Protein AF-K2DCS6-F1 (afdb_monomer_lite)

pLDDT: mean 72.67, std 11.09, range [48.62, 85.44]

Sequence (97 aa):
SLYQIWVTRYDKDAKNTGILEKIFLSFIVFFLVFSGVIGVSFIPSEPFLKALFTSSVAMFGLSYVGAYLKNEINKKFIFQYAFITVVFLILMVVFRP

Radius of gyration: 15.47 Å; chains: 1; bounding box: 38×24×40 Å

Secondary structure (DSSP, 8-state):
-HHHHHHTTT-TTS----HHHHHHHHHHHHHHHHHHHHHHHTS---HHHHHHHHHHHHHHHHHHHHHHHTT---HHHHHHHHHHHHHHHHHHHH---

Foldseek 3Di:
DVVLVVVLVPDPQFDPADPVNVVVLVVVLVVQLVVLLVVCVPQQADPVLSVVSSVLSSVLSVVCVNCVRNVNPDVVSVVVSVVVNVVSVVVSVVGHD

Structure (mmCIF, N/CA/C/O backbone):
data_AF-K2DCS6-F1
#
_entry.id   AF-K2DCS6-F1
#
loop_
_atom_site.group_PDB
_atom_site.id
_atom_site.type_symbol
_atom_site.label_atom_id
_atom_site.label_alt_id
_atom_site.label_comp_id
_atom_site.label_asym_id
_atom_site.label_entity_id
_atom_site.label_seq_id
_atom_site.pdbx_PDB_ins_code
_atom_site.Cartn_x
_atom_site.Cartn_y
_atom_site.Cartn_z
_atom_site.occupancy
_atom_site.B_iso_or_equiv
_atom_site.auth_seq_id
_atom_site.auth_comp_id
_atom_site.auth_asym_id
_atom_site.auth_atom_id
_atom_site.pdbx_PDB_model_num
ATOM 1 N N . SER A 1 1 ? -5.609 11.593 5.698 1.00 52.97 1 SER A N 1
ATOM 2 C CA . SER A 1 1 ? -6.012 10.810 6.887 1.00 52.97 1 SER A CA 1
ATOM 3 C C . SER A 1 1 ? -6.894 11.611 7.848 1.00 52.97 1 SER A C 1
ATOM 5 O O . SER A 1 1 ? -7.929 11.097 8.247 1.00 52.97 1 SER A O 1
ATOM 7 N N . LEU A 1 2 ?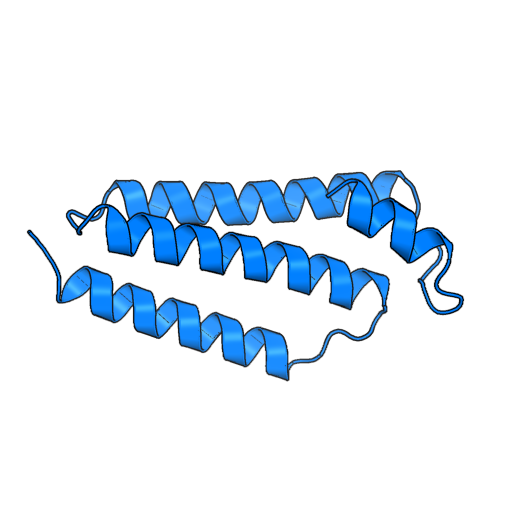 -6.567 12.872 8.176 1.00 48.62 2 LEU A N 1
ATOM 8 C CA . LEU A 1 2 ? -7.364 13.721 9.085 1.00 48.62 2 LEU A CA 1
ATOM 9 C C . LEU A 1 2 ? -8.843 13.879 8.679 1.00 48.62 2 LEU A C 1
ATOM 11 O O . LEU A 1 2 ? -9.718 13.836 9.537 1.00 48.62 2 LEU A O 1
ATOM 15 N N . TYR A 1 3 ? -9.128 13.984 7.378 1.00 53.00 3 TYR A N 1
ATOM 16 C CA . TYR A 1 3 ? -10.495 14.155 6.873 1.00 53.00 3 TYR A CA 1
ATOM 17 C C . TYR A 1 3 ? -11.387 12.922 7.104 1.00 53.00 3 TYR A C 1
ATOM 19 O O . TYR A 1 3 ? -12.529 13.055 7.533 1.00 53.00 3 TYR A O 1
ATOM 27 N N . GLN A 1 4 ? -10.849 11.711 6.914 1.00 53.12 4 GLN A N 1
ATOM 28 C CA . GLN A 1 4 ? -11.582 10.473 7.206 1.00 53.12 4 GLN A CA 1
ATOM 29 C C . GLN A 1 4 ? -11.874 10.344 8.704 1.00 53.12 4 GLN A C 1
ATOM 31 O O . GLN A 1 4 ? -12.988 10.008 9.075 1.00 53.12 4 GLN A O 1
ATOM 36 N N . ILE A 1 5 ? -10.923 10.705 9.571 1.00 57.38 5 ILE A N 1
ATOM 37 C CA . ILE A 1 5 ? -11.114 10.678 11.031 1.00 57.38 5 ILE A CA 1
ATOM 38 C C . ILE A 1 5 ? -12.222 11.649 11.478 1.00 57.38 5 ILE A C 1
ATOM 40 O O . ILE A 1 5 ? -12.930 11.360 12.445 1.00 57.38 5 ILE A O 1
ATOM 44 N N . TRP A 1 6 ? -12.369 12.786 10.790 1.00 53.81 6 TRP A N 1
ATOM 45 C CA . TRP A 1 6 ? -13.397 13.788 11.074 1.00 53.81 6 TRP A CA 1
ATOM 46 C C . TRP A 1 6 ? -14.789 13.332 10.615 1.00 53.81 6 TRP A C 1
ATOM 48 O O . TRP A 1 6 ? -15.737 13.400 11.392 1.00 53.81 6 TRP A O 1
ATOM 58 N N . VAL A 1 7 ? -14.895 12.774 9.405 1.00 58.25 7 VAL A N 1
ATOM 59 C CA . VAL A 1 7 ? -16.154 12.229 8.863 1.00 58.25 7 VAL A CA 1
ATOM 60 C C . VAL A 1 7 ? -16.642 11.020 9.670 1.00 58.25 7 VAL A C 1
ATOM 62 O O . VAL A 1 7 ? -17.824 10.931 9.986 1.00 58.25 7 VAL A O 1
ATOM 65 N N . THR A 1 8 ? -15.743 10.135 10.113 1.00 52.94 8 THR A N 1
ATOM 66 C CA . THR A 1 8 ? -16.109 8.957 10.922 1.00 52.94 8 THR A CA 1
ATOM 67 C C . THR A 1 8 ? -16.639 9.312 12.322 1.00 52.94 8 THR A C 1
ATOM 69 O O . THR A 1 8 ? -17.264 8.470 12.951 1.00 52.94 8 THR A O 1
ATOM 72 N N . ARG A 1 9 ? -16.449 10.542 12.835 1.00 52.28 9 ARG A N 1
ATOM 73 C CA . ARG A 1 9 ? -17.096 10.974 14.096 1.00 52.28 9 ARG A CA 1
ATOM 74 C C . ARG A 1 9 ? -18.603 11.221 13.961 1.00 52.28 9 ARG A C 1
ATOM 76 O O . ARG A 1 9 ? -19.278 11.244 14.984 1.00 52.28 9 ARG A O 1
ATOM 83 N N . TYR A 1 10 ? -19.105 11.444 12.746 1.00 51.78 10 TYR A N 1
ATOM 84 C CA . TYR A 1 10 ? -20.521 11.721 12.483 1.00 51.78 10 TYR A CA 1
ATOM 85 C C . TYR A 1 10 ? -21.311 10.486 12.019 1.00 51.78 10 TYR A C 1
ATOM 87 O O . TYR A 1 10 ? -22.540 10.520 12.034 1.00 51.78 10 TYR A O 1
ATOM 95 N N . ASP A 1 11 ? -20.629 9.397 11.650 1.00 49.53 11 ASP A N 1
ATOM 96 C CA . ASP A 1 11 ? -21.258 8.122 11.290 1.00 49.53 11 ASP A CA 1
ATOM 97 C C . ASP A 1 11 ? -21.652 7.360 12.571 1.00 49.53 11 ASP A C 1
ATOM 99 O O . ASP A 1 11 ? -20.794 6.943 13.352 1.00 49.53 11 ASP A O 1
ATOM 103 N N . LYS A 1 12 ? -22.962 7.180 12.792 1.00 49.00 12 LYS A N 1
ATOM 104 C CA . LYS A 1 12 ? -23.548 6.489 13.963 1.00 49.00 12 LYS A CA 1
ATOM 105 C C . LYS A 1 12 ? -23.160 5.004 14.073 1.00 49.00 12 LYS A C 1
ATOM 107 O O . LYS A 1 12 ? -23.300 4.439 15.153 1.00 49.00 12 LYS A O 1
ATOM 112 N N . ASP A 1 13 ? -22.639 4.414 12.997 1.00 51.78 13 ASP A N 1
ATOM 113 C CA . ASP A 1 13 ? -22.206 3.011 12.909 1.00 51.78 13 ASP A CA 1
ATOM 114 C C . ASP A 1 13 ? -20.693 2.812 13.121 1.00 51.78 13 ASP A C 1
ATOM 116 O O . ASP A 1 13 ? -20.181 1.692 13.058 1.00 51.78 13 ASP A O 1
ATOM 120 N N . ALA A 1 14 ? -19.939 3.886 13.376 1.00 51.12 14 ALA A N 1
ATOM 121 C CA . ALA A 1 14 ? -18.507 3.783 13.608 1.00 51.12 14 ALA A CA 1
ATOM 122 C C . ALA A 1 14 ? -18.228 3.165 14.985 1.00 51.12 14 ALA A C 1
ATOM 124 O O . ALA A 1 14 ? -18.526 3.752 16.028 1.00 51.12 14 ALA A O 1
ATOM 125 N N . LYS A 1 15 ? -17.595 1.987 14.989 1.00 50.91 15 LYS A N 1
ATOM 126 C CA . LYS A 1 15 ? -17.060 1.336 16.192 1.00 50.91 15 LYS A CA 1
ATOM 127 C C . LYS A 1 15 ? -16.323 2.386 17.029 1.00 50.91 15 LYS A C 1
ATOM 129 O O . LYS A 1 15 ? -15.448 3.069 16.492 1.00 50.91 15 LYS A O 1
ATOM 134 N N . ASN A 1 16 ? -16.673 2.527 18.313 1.00 54.19 16 ASN A N 1
ATOM 135 C CA . ASN A 1 16 ? -16.075 3.509 19.226 1.00 54.19 16 ASN A CA 1
ATOM 136 C C . ASN A 1 16 ? -14.587 3.172 19.445 1.00 54.19 16 ASN A C 1
ATOM 138 O O . ASN A 1 16 ? -14.21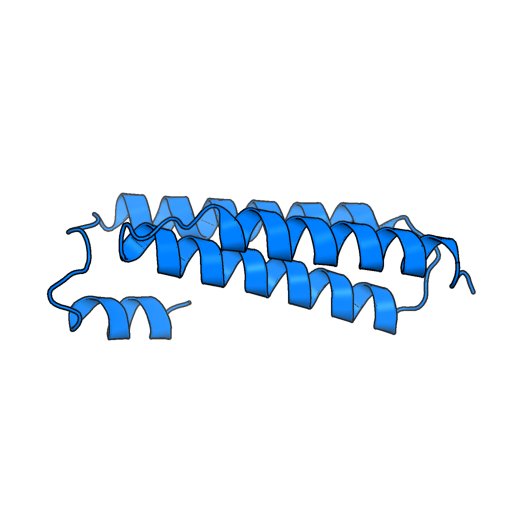0 2.480 20.385 1.00 54.19 16 ASN A O 1
ATOM 142 N N . THR A 1 17 ? -13.758 3.570 18.485 1.00 55.78 17 THR A N 1
ATOM 143 C CA . THR A 1 17 ? -12.349 3.199 18.355 1.00 55.78 17 THR A CA 1
ATOM 144 C C . THR A 1 17 ? -11.530 4.228 19.112 1.00 55.78 17 THR A C 1
ATOM 146 O O . THR A 1 17 ? -11.598 5.432 18.828 1.00 55.78 17 THR A O 1
ATOM 149 N N . GLY A 1 18 ? -10.753 3.756 20.085 1.00 62.22 18 GLY A N 1
ATOM 150 C CA . GLY A 1 18 ? -9.895 4.611 20.898 1.00 62.22 18 GLY A CA 1
ATOM 151 C C . GLY A 1 18 ? -8.866 5.363 20.047 1.00 62.22 18 GLY A C 1
ATOM 152 O O . GLY A 1 18 ? -8.490 4.934 18.954 1.00 62.22 18 GLY A O 1
ATOM 153 N N . ILE A 1 19 ? -8.364 6.491 20.559 1.00 64.56 19 ILE A N 1
ATOM 154 C CA . ILE A 1 19 ? -7.311 7.290 19.899 1.00 64.56 19 ILE A CA 1
ATOM 155 C C . ILE A 1 19 ? -6.078 6.419 19.583 1.00 64.56 19 ILE A C 1
ATOM 157 O O . ILE A 1 19 ? -5.474 6.561 18.521 1.00 64.56 19 ILE A O 1
ATOM 161 N N . LEU A 1 20 ? -5.770 5.460 20.462 1.00 68.81 20 LEU A N 1
ATOM 162 C CA . LEU A 1 20 ? -4.700 4.474 20.301 1.00 68.81 20 LEU A CA 1
ATOM 163 C C . LEU A 1 20 ? -4.902 3.539 19.098 1.00 68.81 20 LEU A C 1
ATOM 165 O O . LEU A 1 20 ? -3.967 3.353 18.323 1.00 68.81 20 LEU A O 1
ATOM 169 N N . GLU A 1 21 ? -6.110 3.007 18.882 1.00 67.50 21 GLU A N 1
ATOM 170 C CA . GLU A 1 21 ? -6.400 2.169 17.707 1.00 67.50 21 GLU A CA 1
ATOM 171 C C . GLU A 1 21 ? -6.242 2.958 16.405 1.00 67.50 21 GLU A C 1
ATOM 173 O O . GLU A 1 21 ? -5.717 2.433 15.427 1.00 67.50 21 GLU A O 1
ATOM 178 N N . LYS A 1 22 ? -6.633 4.239 16.387 1.00 68.31 22 LYS A N 1
ATOM 179 C CA . LYS A 1 22 ? -6.479 5.096 15.199 1.00 68.31 22 LYS A CA 1
ATOM 180 C C . LYS A 1 22 ? -5.012 5.338 14.854 1.00 68.31 22 LYS A C 1
ATOM 182 O O . LYS A 1 22 ? -4.647 5.275 13.682 1.00 68.31 22 LYS A O 1
ATOM 187 N N . ILE A 1 23 ? -4.173 5.583 15.863 1.00 75.06 23 ILE A N 1
ATOM 188 C CA . ILE A 1 23 ? -2.723 5.732 15.682 1.00 75.06 23 ILE A CA 1
ATOM 189 C C . ILE A 1 23 ? -2.120 4.416 15.181 1.00 75.06 23 ILE A C 1
ATOM 191 O O . ILE A 1 23 ? -1.357 4.425 14.217 1.00 75.06 23 ILE A O 1
ATOM 195 N N . PHE A 1 24 ? -2.516 3.285 15.769 1.00 76.75 24 PHE A N 1
ATOM 196 C CA . PHE A 1 24 ? -2.021 1.967 15.380 1.00 76.75 24 PHE A CA 1
ATOM 197 C C . PHE A 1 24 ? -2.413 1.593 13.943 1.00 76.75 24 PHE A C 1
ATOM 199 O O . PHE A 1 24 ? -1.558 1.181 13.161 1.00 76.75 24 PHE A O 1
ATOM 206 N N . LEU A 1 25 ? -3.669 1.819 13.540 1.00 75.62 25 LEU A N 1
ATOM 207 C CA . LEU A 1 25 ? -4.100 1.605 12.154 1.00 75.62 25 LEU A CA 1
ATOM 208 C C . LEU A 1 25 ? -3.362 2.514 11.171 1.00 75.62 25 LEU A C 1
ATOM 210 O O . LEU A 1 25 ? -2.960 2.064 10.099 1.00 75.62 25 LEU A O 1
ATOM 214 N N . SER A 1 26 ? -3.163 3.783 11.528 1.00 77.06 26 SER A N 1
ATOM 215 C CA . SER A 1 26 ? -2.427 4.711 10.671 1.00 77.06 26 SER A CA 1
ATOM 216 C C . SER A 1 26 ? -0.961 4.293 10.521 1.00 77.06 26 SER A C 1
ATOM 218 O O . SER A 1 26 ? -0.400 4.432 9.435 1.00 77.06 26 SER A O 1
ATOM 220 N N . PHE A 1 27 ? -0.358 3.737 11.576 1.00 81.69 27 PHE A N 1
ATOM 221 C CA . PHE A 1 27 ? 0.992 3.181 11.540 1.00 81.69 27 PHE A CA 1
ATOM 222 C C . PHE A 1 27 ? 1.075 1.926 10.661 1.00 81.69 27 PHE A C 1
ATOM 224 O O . PHE A 1 27 ? 1.992 1.813 9.853 1.00 81.69 27 PHE A O 1
ATOM 231 N N . ILE A 1 28 ? 0.090 1.024 10.741 1.00 81.56 28 ILE A N 1
ATOM 232 C CA . ILE A 1 28 ? 0.012 -0.161 9.869 1.00 81.56 28 ILE A CA 1
ATOM 233 C C . ILE A 1 28 ? -0.078 0.244 8.398 1.00 81.56 28 ILE A C 1
ATOM 235 O O . ILE A 1 28 ? 0.652 -0.296 7.570 1.00 81.56 28 ILE A O 1
ATOM 239 N N . VAL A 1 29 ? -0.946 1.202 8.057 1.00 80.62 29 VAL A N 1
ATOM 240 C CA . VAL A 1 29 ? -1.057 1.682 6.671 1.00 80.62 29 VAL A CA 1
ATOM 241 C C . VAL A 1 29 ? 0.244 2.311 6.204 1.00 80.62 29 VAL A C 1
ATOM 243 O O . VAL A 1 29 ? 0.690 2.025 5.096 1.00 80.62 29 VAL A O 1
ATOM 246 N N . PHE A 1 30 ? 0.874 3.129 7.048 1.00 81.50 30 PHE A N 1
ATOM 247 C CA . PHE A 1 30 ? 2.168 3.716 6.729 1.00 81.50 30 PHE A CA 1
ATOM 248 C C . PHE A 1 30 ? 3.222 2.636 6.458 1.00 81.50 30 PHE A C 1
ATOM 250 O O . PHE A 1 30 ? 3.898 2.690 5.435 1.00 81.50 30 PHE A O 1
ATOM 257 N N . PHE A 1 31 ? 3.309 1.622 7.320 1.00 84.19 31 PHE A N 1
ATOM 258 C CA . PHE A 1 31 ? 4.228 0.498 7.156 1.00 84.19 31 PHE A CA 1
ATOM 259 C C . PHE A 1 31 ? 3.977 -0.274 5.853 1.00 84.19 31 PHE A C 1
ATOM 261 O O . PHE A 1 31 ? 4.920 -0.581 5.125 1.00 84.19 31 PHE A O 1
ATOM 268 N N . LEU A 1 32 ? 2.712 -0.541 5.523 1.00 82.25 32 LEU A N 1
ATOM 269 C CA . LEU A 1 32 ? 2.324 -1.272 4.317 1.00 82.25 32 LEU A CA 1
ATOM 270 C C . LEU A 1 32 ? 2.695 -0.493 3.046 1.00 82.25 32 LEU A C 1
ATOM 272 O O . LEU A 1 32 ? 3.310 -1.046 2.135 1.00 82.25 32 LEU A O 1
ATOM 276 N N . VAL A 1 33 ? 2.391 0.808 3.008 1.00 82.81 33 VAL A N 1
ATOM 277 C CA . VAL A 1 33 ? 2.770 1.687 1.891 1.00 82.81 33 VAL A CA 1
ATOM 278 C C . VAL A 1 33 ? 4.288 1.783 1.768 1.00 82.81 33 VAL A C 1
ATOM 280 O O . VAL A 1 33 ? 4.822 1.631 0.673 1.00 82.81 33 VAL A O 1
ATOM 283 N N . PHE A 1 34 ? 4.991 1.980 2.882 1.00 83.06 34 PHE A N 1
ATOM 284 C CA . PHE A 1 34 ? 6.447 2.091 2.903 1.00 83.06 34 PHE A CA 1
ATOM 285 C C . PHE A 1 34 ? 7.130 0.811 2.404 1.00 83.06 34 PHE A C 1
ATOM 287 O O . PHE A 1 34 ? 8.022 0.874 1.559 1.00 83.06 34 PHE A O 1
ATOM 294 N N . SER A 1 35 ? 6.661 -0.356 2.851 1.00 83.94 35 SER A N 1
ATOM 295 C CA . SER A 1 35 ? 7.142 -1.655 2.372 1.00 83.94 35 SER A CA 1
ATOM 296 C C . SER A 1 35 ? 6.901 -1.838 0.870 1.00 83.94 35 SER A C 1
ATOM 298 O O . SER A 1 35 ? 7.815 -2.247 0.153 1.00 83.94 35 SER A O 1
ATOM 300 N N . GLY A 1 36 ? 5.717 -1.465 0.369 1.00 81.00 36 GLY A N 1
ATOM 301 C CA . GLY A 1 36 ? 5.403 -1.518 -1.061 1.00 81.00 36 GLY A CA 1
ATOM 302 C C . GLY A 1 36 ? 6.304 -0.613 -1.908 1.00 81.00 36 GLY A C 1
ATOM 303 O O . GLY A 1 36 ? 6.788 -1.034 -2.958 1.00 81.00 36 GLY A O 1
ATOM 304 N N . VAL A 1 37 ? 6.583 0.605 -1.433 1.00 82.38 37 VAL A N 1
ATOM 305 C CA . VAL A 1 37 ? 7.503 1.548 -2.093 1.00 82.38 37 VAL A CA 1
ATOM 306 C C . VAL A 1 37 ? 8.917 0.972 -2.152 1.00 82.38 37 VAL A C 1
ATOM 308 O O . VAL A 1 37 ? 9.519 0.958 -3.224 1.00 82.38 37 VAL A O 1
ATOM 311 N N . ILE A 1 38 ? 9.437 0.458 -1.032 1.00 85.19 38 ILE A N 1
ATOM 312 C CA . ILE A 1 38 ? 10.778 -0.139 -0.976 1.00 85.19 38 ILE A CA 1
ATOM 313 C C . ILE A 1 38 ? 10.878 -1.347 -1.908 1.00 85.19 38 ILE A C 1
ATOM 315 O O . ILE A 1 38 ? 11.829 -1.432 -2.682 1.00 85.19 38 ILE A O 1
ATOM 319 N N . GLY A 1 39 ? 9.893 -2.250 -1.879 1.00 80.50 39 GLY A N 1
ATOM 320 C CA . GLY A 1 39 ? 9.894 -3.456 -2.709 1.00 80.50 39 GLY A CA 1
ATOM 321 C C . GLY A 1 39 ? 9.962 -3.144 -4.205 1.00 80.50 39 GLY A C 1
ATOM 322 O O . GLY A 1 39 ? 10.704 -3.785 -4.945 1.00 80.50 39 GLY A O 1
ATOM 323 N N . VAL A 1 40 ? 9.254 -2.105 -4.643 1.00 76.12 40 VAL A N 1
ATOM 324 C CA . VAL A 1 40 ? 9.255 -1.656 -6.042 1.00 76.12 40 VAL A CA 1
ATOM 325 C C . VAL A 1 40 ? 10.466 -0.791 -6.396 1.00 76.12 40 VAL A C 1
ATOM 327 O O . VAL A 1 40 ? 10.849 -0.706 -7.566 1.00 76.12 40 VAL A O 1
ATOM 330 N N . SER A 1 41 ? 11.113 -0.163 -5.413 1.00 78.44 41 SER A N 1
ATOM 331 C CA . SER A 1 41 ? 12.263 0.713 -5.654 1.00 78.44 41 SER A CA 1
ATOM 332 C C . SER A 1 41 ? 13.429 -0.026 -6.318 1.00 78.44 41 SER A C 1
ATOM 334 O O . SER A 1 41 ? 14.115 0.563 -7.153 1.00 78.44 41 SER A O 1
ATOM 336 N N . PHE A 1 42 ? 13.606 -1.315 -6.012 1.00 78.81 42 PHE A N 1
ATOM 337 C CA . PHE A 1 42 ? 14.664 -2.164 -6.574 1.00 78.81 42 PHE A CA 1
ATOM 338 C C . PHE A 1 42 ? 14.347 -2.742 -7.958 1.00 78.81 42 PHE A C 1
ATOM 340 O O . PHE A 1 42 ? 15.235 -3.300 -8.600 1.00 78.81 42 PHE A O 1
ATOM 347 N N . ILE A 1 43 ? 13.109 -2.619 -8.441 1.00 76.88 43 ILE A N 1
ATOM 348 C CA . ILE A 1 43 ? 12.724 -3.145 -9.752 1.00 76.88 43 ILE A CA 1
ATOM 349 C C . ILE A 1 43 ? 13.055 -2.086 -10.815 1.00 76.88 43 ILE A C 1
ATOM 351 O O . ILE A 1 43 ? 12.575 -0.954 -10.703 1.00 76.88 43 ILE A O 1
ATOM 355 N N . PRO A 1 44 ? 13.862 -2.386 -11.847 1.00 70.12 44 PRO A N 1
ATOM 356 C CA . PRO A 1 44 ? 14.074 -1.479 -12.968 1.00 70.12 44 PRO A CA 1
ATOM 357 C C . PRO A 1 44 ? 12.819 -1.499 -13.852 1.00 70.12 44 PRO A C 1
ATOM 359 O O . PRO A 1 44 ? 12.722 -2.267 -14.800 1.00 70.12 44 PRO A O 1
ATOM 362 N N . SER A 1 45 ? 11.831 -0.688 -13.490 1.00 78.81 45 SER A N 1
ATOM 363 C CA . SER A 1 45 ? 10.587 -0.459 -14.236 1.00 78.81 45 SER A CA 1
ATOM 364 C C . SER A 1 45 ? 10.357 1.038 -14.376 1.00 78.81 45 SER A C 1
ATOM 366 O O . SER A 1 45 ? 10.944 1.834 -13.631 1.00 78.81 45 SER A O 1
ATOM 368 N N . GLU A 1 46 ? 9.466 1.425 -15.283 1.00 82.81 46 GLU A N 1
ATOM 369 C CA . GLU A 1 46 ? 9.192 2.838 -15.513 1.00 82.81 46 GLU A CA 1
ATOM 370 C C . GLU A 1 46 ? 8.683 3.573 -14.258 1.00 82.81 46 GLU A C 1
ATOM 372 O O . GLU A 1 46 ? 7.842 3.040 -13.520 1.00 82.81 46 GLU A O 1
ATOM 377 N N . PRO A 1 47 ? 9.112 4.832 -14.032 1.00 82.44 47 PRO A N 1
ATOM 378 C CA . PRO A 1 47 ? 8.669 5.641 -12.895 1.00 82.44 47 PRO A CA 1
ATOM 379 C C . PRO A 1 47 ? 7.144 5.769 -12.787 1.00 82.44 47 PRO A C 1
ATOM 381 O O . PRO A 1 47 ? 6.602 5.788 -11.682 1.00 82.44 47 PRO A O 1
ATOM 384 N N . PHE A 1 48 ? 6.445 5.805 -13.925 1.00 83.31 48 PHE A N 1
ATOM 385 C CA . PHE A 1 48 ? 4.986 5.868 -13.985 1.00 83.31 48 PHE A CA 1
ATOM 386 C C . PHE A 1 48 ? 4.321 4.630 -13.363 1.00 83.31 48 PHE A C 1
ATOM 388 O O . PHE A 1 48 ? 3.456 4.754 -12.495 1.00 83.31 48 PHE A O 1
ATOM 395 N N . LEU A 1 49 ? 4.774 3.433 -13.745 1.00 82.19 49 LEU A N 1
ATOM 396 C CA . LEU A 1 49 ? 4.285 2.163 -13.199 1.00 82.19 49 LEU A CA 1
ATOM 397 C C . LEU A 1 49 ? 4.555 2.058 -11.694 1.00 82.19 49 LEU A C 1
ATOM 399 O O . LEU A 1 49 ? 3.689 1.609 -10.940 1.00 82.19 49 LEU A O 1
ATOM 403 N N . LYS A 1 50 ? 5.717 2.541 -11.237 1.00 82.62 50 LYS A N 1
ATOM 404 C CA . LYS A 1 50 ? 6.043 2.622 -9.805 1.00 82.62 50 LYS A CA 1
ATOM 405 C C . LYS A 1 50 ? 5.087 3.544 -9.049 1.00 82.62 50 LYS A C 1
ATOM 407 O O . LYS A 1 50 ? 4.591 3.165 -7.991 1.00 82.62 50 LYS A O 1
ATOM 412 N N . ALA A 1 51 ? 4.793 4.725 -9.590 1.00 83.69 51 ALA A N 1
ATOM 413 C CA . ALA A 1 51 ? 3.867 5.679 -8.981 1.00 83.69 51 ALA A CA 1
ATOM 414 C C . ALA A 1 51 ? 2.417 5.160 -8.942 1.00 83.69 51 ALA A C 1
ATOM 416 O O . ALA A 1 51 ? 1.711 5.355 -7.950 1.00 83.69 51 ALA A O 1
ATOM 417 N N . LEU A 1 52 ? 1.971 4.457 -9.987 1.00 85.38 52 LEU A N 1
ATOM 418 C CA . LEU A 1 52 ? 0.645 3.836 -10.014 1.00 85.38 52 LEU A CA 1
ATOM 419 C C . LEU A 1 52 ? 0.511 2.706 -8.990 1.00 85.38 52 LEU A C 1
ATOM 421 O O . LEU A 1 52 ? -0.506 2.615 -8.295 1.00 85.38 52 LEU A O 1
ATOM 425 N N . PHE A 1 53 ? 1.540 1.869 -8.858 1.00 84.56 53 PHE A N 1
ATOM 426 C CA . PHE A 1 53 ? 1.552 0.807 -7.860 1.00 84.56 53 PHE A CA 1
ATOM 427 C C . PHE A 1 53 ? 1.489 1.374 -6.440 1.00 84.56 53 PHE A C 1
ATOM 429 O O . PHE A 1 53 ? 0.627 0.984 -5.656 1.00 84.56 53 PHE A O 1
ATOM 436 N N . THR A 1 54 ? 2.352 2.338 -6.112 1.00 84.06 54 THR A N 1
ATOM 437 C CA . THR A 1 54 ?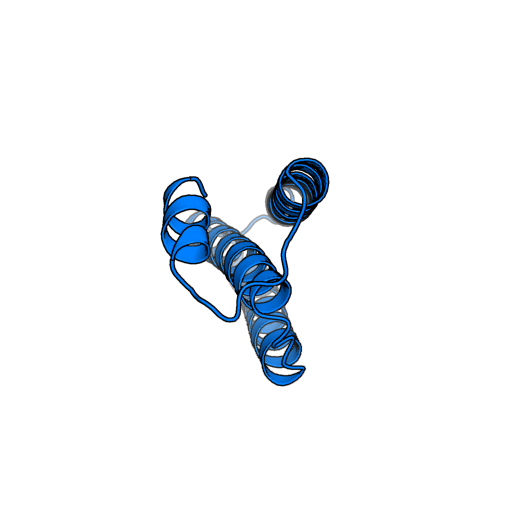 2.390 2.938 -4.769 1.00 84.06 54 THR A CA 1
ATOM 438 C C . THR A 1 54 ? 1.082 3.651 -4.423 1.00 84.06 54 THR A C 1
ATOM 440 O O . THR A 1 54 ? 0.583 3.501 -3.307 1.00 84.06 54 THR A O 1
ATOM 443 N N . SER A 1 55 ? 0.461 4.332 -5.391 1.00 85.44 55 SER A N 1
ATOM 444 C CA . SER A 1 55 ? -0.865 4.946 -5.227 1.00 85.44 55 SER A CA 1
ATOM 445 C C . SER A 1 55 ? -1.958 3.904 -4.970 1.00 85.44 55 SER A C 1
ATOM 447 O O . SER A 1 55 ? -2.817 4.102 -4.110 1.00 85.44 55 SER A O 1
ATOM 449 N N . SER A 1 56 ? -1.898 2.761 -5.658 1.00 85.06 56 SER A N 1
ATOM 450 C CA . SER A 1 56 ? -2.834 1.648 -5.461 1.00 85.06 56 SER A CA 1
ATOM 451 C C . SER A 1 56 ? -2.692 1.015 -4.073 1.00 85.06 56 SER A C 1
ATOM 453 O O . SER A 1 56 ? -3.693 0.755 -3.404 1.00 85.06 56 SER A O 1
ATOM 455 N N . VAL A 1 57 ? -1.454 0.828 -3.600 1.00 82.94 57 VAL A N 1
ATOM 456 C CA . 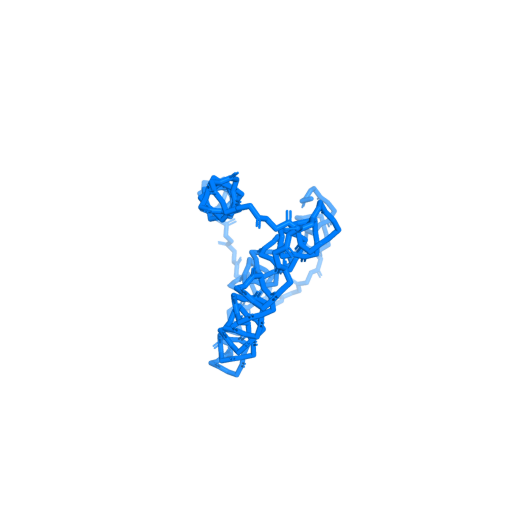VAL A 1 57 ? -1.154 0.329 -2.247 1.00 82.94 57 VAL A CA 1
ATOM 457 C C . VAL A 1 57 ? -1.622 1.319 -1.173 1.00 82.94 57 VAL A C 1
ATOM 459 O O . VAL A 1 57 ? -2.198 0.918 -0.161 1.00 82.94 57 VAL A O 1
ATOM 462 N N . ALA A 1 58 ? -1.451 2.624 -1.397 1.00 83.00 58 ALA A N 1
ATOM 463 C CA . ALA A 1 58 ? -1.971 3.654 -0.499 1.00 83.00 58 ALA A CA 1
ATOM 464 C C . ALA A 1 58 ? -3.506 3.654 -0.446 1.00 83.00 58 ALA A C 1
ATOM 466 O O . ALA A 1 58 ? -4.087 3.692 0.641 1.00 83.00 58 ALA A O 1
ATOM 467 N N . MET A 1 59 ? -4.171 3.549 -1.601 1.00 83.88 59 MET A N 1
ATOM 468 C CA . MET A 1 59 ? -5.625 3.399 -1.668 1.00 83.88 59 MET A CA 1
ATOM 469 C C . MET A 1 59 ? -6.104 2.142 -0.942 1.00 83.88 59 MET A C 1
ATOM 471 O O . MET A 1 59 ? -7.096 2.212 -0.223 1.00 83.88 59 MET A O 1
ATOM 475 N N . PHE A 1 60 ? -5.393 1.018 -1.068 1.00 82.44 60 PHE A N 1
ATOM 476 C CA . PHE A 1 60 ? -5.704 -0.195 -0.314 1.00 82.44 60 PHE A CA 1
ATOM 477 C C . PHE A 1 60 ? -5.681 0.052 1.195 1.00 82.44 60 PHE A C 1
ATOM 479 O O . PHE A 1 60 ? -6.647 -0.273 1.882 1.00 82.44 60 PHE A O 1
ATOM 486 N N . GLY A 1 61 ? -4.615 0.674 1.704 1.00 79.44 61 GLY A N 1
ATOM 487 C CA . GLY A 1 61 ? -4.489 0.982 3.125 1.00 79.44 61 GLY A CA 1
ATOM 488 C C . GLY A 1 61 ? -5.613 1.887 3.638 1.00 79.44 61 GLY A C 1
ATOM 489 O O . GLY A 1 61 ? -6.210 1.604 4.675 1.00 79.44 61 GLY A O 1
ATOM 490 N N . LEU A 1 62 ? -5.961 2.940 2.893 1.00 77.44 62 LEU A N 1
ATOM 491 C CA . LEU A 1 62 ? -7.052 3.852 3.262 1.00 77.44 62 LEU A CA 1
ATOM 492 C C . LEU A 1 62 ? -8.426 3.172 3.227 1.00 77.44 62 LEU A C 1
ATOM 494 O O . LEU A 1 62 ? -9.233 3.376 4.136 1.00 77.44 62 LEU A O 1
ATOM 498 N N . SER A 1 63 ? -8.689 2.350 2.210 1.00 78.38 63 SER A N 1
ATOM 499 C CA . SER A 1 63 ? -9.926 1.571 2.104 1.00 78.38 63 SER A CA 1
ATOM 500 C C . SER A 1 63 ? -10.030 0.527 3.212 1.00 78.38 63 SER A C 1
ATOM 502 O O . SER A 1 63 ? -11.104 0.343 3.779 1.00 78.38 63 SER A O 1
ATOM 504 N N . TYR A 1 64 ? -8.916 -0.114 3.578 1.00 75.25 64 TYR A N 1
ATOM 505 C CA . TYR A 1 64 ? -8.857 -1.065 4.684 1.00 75.25 64 TYR A CA 1
ATOM 506 C C . TYR A 1 64 ? -9.159 -0.391 6.025 1.00 75.25 64 TYR A C 1
ATOM 508 O O . TYR A 1 64 ? -9.990 -0.889 6.780 1.00 75.25 64 TYR A O 1
ATOM 516 N N . VAL A 1 65 ? -8.555 0.771 6.302 1.00 73.25 65 VAL A N 1
ATOM 517 C CA . VAL A 1 65 ? -8.863 1.567 7.504 1.00 73.25 65 VAL A CA 1
ATOM 518 C C . VAL A 1 65 ? -10.336 1.967 7.528 1.00 73.25 65 VAL A C 1
ATOM 520 O O . VAL A 1 65 ? -10.985 1.831 8.561 1.00 73.25 65 VAL A O 1
ATOM 523 N N . GLY A 1 66 ? -10.877 2.423 6.394 1.00 68.62 66 GLY A N 1
ATOM 524 C CA . GLY A 1 66 ? -12.289 2.784 6.271 1.00 68.62 66 GLY A CA 1
ATOM 525 C C . GLY A 1 66 ? -13.227 1.611 6.567 1.00 68.62 66 GLY A C 1
ATOM 526 O O . GLY A 1 66 ? -14.143 1.750 7.374 1.00 68.62 66 GLY A O 1
ATOM 527 N N . ALA A 1 67 ? -12.965 0.445 5.975 1.00 70.62 67 ALA A N 1
ATOM 528 C CA . ALA A 1 67 ? -13.748 -0.770 6.198 1.00 70.62 67 ALA A CA 1
ATOM 529 C C . ALA A 1 67 ? -13.606 -1.307 7.633 1.00 70.62 67 ALA A C 1
ATOM 531 O O . ALA A 1 67 ? -14.589 -1.745 8.226 1.00 70.62 67 ALA A O 1
ATOM 532 N N . TYR A 1 68 ? -12.405 -1.232 8.217 1.00 69.44 68 TYR A N 1
ATOM 533 C CA . TYR A 1 68 ? -12.152 -1.630 9.603 1.00 69.44 68 TYR A CA 1
ATOM 534 C C . TYR A 1 68 ? -12.923 -0.748 10.592 1.00 69.44 68 TYR A C 1
ATOM 536 O O . TYR A 1 68 ? -13.553 -1.261 11.515 1.00 69.44 68 TYR A O 1
ATOM 544 N N . LEU A 1 69 ? -12.925 0.574 10.384 1.00 66.38 69 LEU A N 1
ATOM 545 C CA . LEU A 1 69 ? -13.665 1.522 11.225 1.00 66.38 69 LEU A CA 1
ATOM 546 C C . LEU A 1 69 ? -15.184 1.316 11.149 1.00 66.38 69 LEU A C 1
ATOM 548 O O . LEU A 1 69 ? -15.870 1.483 12.157 1.00 66.38 69 LEU A O 1
ATOM 552 N N . LYS A 1 70 ? -15.693 0.917 9.979 1.00 65.88 70 LYS A N 1
ATOM 553 C CA . LYS A 1 70 ? -17.105 0.565 9.767 1.00 65.88 70 LYS A CA 1
ATOM 554 C C . LYS A 1 70 ? -17.453 -0.862 10.202 1.00 65.88 70 LYS A C 1
ATOM 556 O O . LYS A 1 70 ? -18.611 -1.244 10.152 1.00 65.88 70 LYS A O 1
ATOM 561 N N . ASN A 1 71 ? -16.465 -1.656 10.630 1.00 65.38 71 ASN A N 1
ATOM 562 C CA . ASN A 1 71 ? -16.611 -3.086 10.924 1.00 65.38 71 ASN A CA 1
ATOM 563 C C . ASN A 1 71 ? -17.201 -3.904 9.748 1.00 65.38 71 ASN A C 1
ATOM 565 O O . ASN A 1 71 ? -17.692 -5.015 9.931 1.00 65.38 71 ASN A O 1
ATOM 569 N N . GLU A 1 72 ? -17.106 -3.374 8.527 1.00 65.50 72 GLU A N 1
ATOM 570 C CA . GLU A 1 72 ? -17.595 -3.965 7.278 1.00 65.50 72 GLU A CA 1
ATOM 571 C C . GLU A 1 72 ? -16.423 -4.561 6.490 1.00 65.50 72 GLU A C 1
ATOM 573 O O . GLU A 1 72 ? -16.246 -4.302 5.296 1.00 65.50 72 GLU A O 1
ATOM 578 N N . ILE A 1 73 ? -15.559 -5.337 7.155 1.00 64.06 73 ILE A N 1
ATOM 579 C CA . ILE A 1 73 ? -14.419 -5.968 6.478 1.00 64.06 73 ILE A CA 1
ATOM 580 C C . ILE A 1 73 ? -14.951 -6.986 5.468 1.00 64.06 73 ILE A C 1
ATOM 582 O O . ILE A 1 73 ? -15.245 -8.140 5.782 1.00 64.06 73 ILE A O 1
ATOM 586 N N . ASN A 1 74 ? -15.070 -6.545 4.221 1.00 65.31 74 ASN A N 1
ATOM 587 C CA . ASN A 1 74 ? -15.572 -7.360 3.136 1.00 65.31 74 ASN A CA 1
ATOM 588 C C . ASN A 1 74 ? -14.402 -8.080 2.453 1.00 65.31 74 ASN A C 1
ATOM 590 O O . ASN A 1 74 ? -13.512 -7.454 1.874 1.00 65.31 74 ASN A O 1
ATOM 594 N N . LYS A 1 75 ? -14.424 -9.420 2.478 1.00 67.12 75 LYS A N 1
ATOM 595 C CA . LYS A 1 75 ? -13.417 -10.287 1.833 1.00 67.12 75 LYS A CA 1
ATOM 596 C C . LYS A 1 75 ? -13.253 -9.991 0.334 1.00 67.12 75 LYS A C 1
ATOM 598 O O . LYS A 1 75 ? -12.174 -10.203 -0.216 1.00 67.12 75 LYS A O 1
ATOM 603 N N . LYS A 1 76 ? -14.290 -9.441 -0.314 1.00 72.88 76 LYS A N 1
ATOM 604 C CA . LYS A 1 76 ? -14.254 -9.000 -1.716 1.00 72.88 76 LYS A CA 1
ATOM 605 C C . LYS A 1 76 ? -13.236 -7.877 -1.958 1.00 72.88 76 LYS A C 1
ATOM 607 O O . LYS A 1 76 ? -12.585 -7.891 -2.998 1.00 72.88 76 LYS A O 1
ATOM 612 N N . PHE A 1 77 ? -13.043 -6.958 -1.005 1.00 70.44 77 PHE A N 1
ATOM 613 C CA . PHE A 1 77 ? -12.033 -5.898 -1.129 1.00 70.44 77 PHE A CA 1
ATOM 614 C C . PHE A 1 77 ? -10.620 -6.473 -1.112 1.00 70.44 77 PHE A C 1
ATOM 616 O O . PHE A 1 77 ? -9.815 -6.138 -1.975 1.00 70.44 77 PHE A O 1
ATOM 623 N N . ILE A 1 78 ? -10.330 -7.386 -0.182 1.00 71.56 78 ILE A N 1
ATOM 624 C CA . ILE A 1 78 ? -9.016 -8.039 -0.093 1.00 71.56 78 ILE A CA 1
ATOM 625 C C . ILE A 1 78 ? -8.678 -8.721 -1.424 1.00 71.56 78 ILE A C 1
ATOM 627 O O . ILE A 1 78 ? -7.573 -8.561 -1.935 1.00 71.56 78 ILE A O 1
ATOM 631 N N . PHE A 1 79 ? -9.650 -9.410 -2.028 1.00 77.31 79 PHE A N 1
ATOM 632 C CA . PHE A 1 79 ? -9.464 -10.066 -3.320 1.00 77.31 79 PHE A CA 1
ATOM 633 C C . PHE A 1 79 ? -9.215 -9.074 -4.469 1.00 77.31 79 PHE A C 1
ATOM 635 O O . PHE A 1 79 ? -8.319 -9.291 -5.280 1.00 77.31 79 PHE A O 1
ATOM 642 N N . GLN A 1 80 ? -9.959 -7.964 -4.528 1.00 78.25 80 GLN A N 1
ATOM 643 C CA . GLN A 1 80 ? -9.765 -6.930 -5.553 1.00 78.25 80 GLN A CA 1
ATOM 644 C C . GLN A 1 80 ? -8.373 -6.300 -5.478 1.00 78.25 80 GLN A C 1
ATOM 646 O O . GLN A 1 80 ? -7.694 -6.184 -6.495 1.00 78.25 80 GLN A O 1
ATOM 651 N N . TYR A 1 81 ? -7.916 -5.934 -4.282 1.00 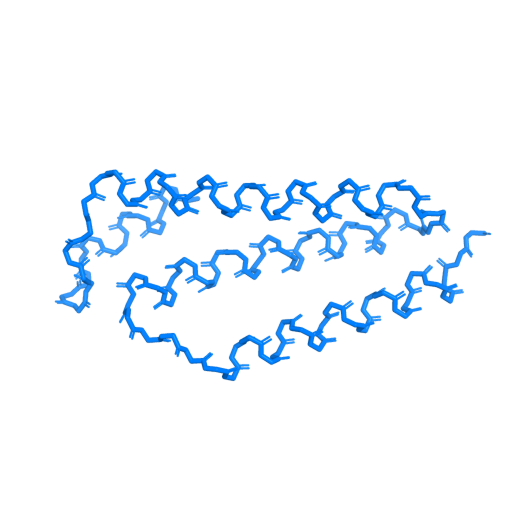75.31 81 TYR A N 1
ATOM 652 C CA . TYR A 1 81 ? -6.599 -5.325 -4.117 1.00 75.31 81 TYR A CA 1
ATOM 653 C C . TYR A 1 81 ? -5.451 -6.324 -4.301 1.00 75.31 81 TYR A C 1
ATOM 655 O O . TYR A 1 81 ? -4.412 -5.953 -4.849 1.00 75.31 81 TYR A O 1
ATOM 663 N N . ALA A 1 82 ? -5.646 -7.599 -3.946 1.00 77.06 82 ALA A N 1
ATOM 664 C CA . ALA A 1 82 ? -4.705 -8.664 -4.290 1.00 77.06 82 ALA A CA 1
ATOM 665 C C . ALA A 1 82 ? -4.585 -8.833 -5.814 1.00 77.06 82 ALA A C 1
ATOM 667 O O . ALA A 1 82 ? -3.476 -8.887 -6.341 1.00 77.06 82 ALA A O 1
ATOM 668 N N . PHE A 1 83 ? -5.712 -8.828 -6.533 1.00 82.44 83 PHE A N 1
ATOM 669 C CA . PHE A 1 83 ? -5.727 -8.900 -7.994 1.00 82.44 83 PHE A CA 1
ATOM 670 C C . PHE A 1 83 ? -5.004 -7.706 -8.634 1.00 82.44 83 PHE A C 1
ATOM 672 O O . PHE A 1 83 ? -4.127 -7.901 -9.472 1.00 82.44 83 PHE A O 1
ATOM 679 N N . ILE A 1 84 ? -5.300 -6.479 -8.187 1.00 81.38 84 ILE A N 1
ATOM 680 C CA . ILE A 1 84 ? -4.622 -5.257 -8.652 1.00 81.38 84 ILE A CA 1
ATOM 681 C C . ILE A 1 84 ? -3.106 -5.355 -8.423 1.00 81.38 84 ILE A C 1
ATOM 683 O O . ILE A 1 84 ? -2.325 -5.060 -9.325 1.00 81.38 84 ILE A O 1
ATOM 687 N N . THR A 1 85 ? -2.682 -5.827 -7.246 1.00 77.94 85 THR A N 1
ATOM 688 C CA . THR A 1 85 ? -1.261 -6.005 -6.900 1.00 77.94 85 THR A CA 1
ATOM 689 C C . THR A 1 85 ? -0.565 -6.976 -7.856 1.00 77.94 85 THR A C 1
ATOM 691 O O . THR A 1 85 ? 0.510 -6.669 -8.365 1.00 77.94 85 THR A O 1
ATOM 694 N N . VAL A 1 86 ? -1.187 -8.122 -8.154 1.00 82.12 86 VAL A N 1
ATOM 695 C CA . VAL A 1 86 ? -0.637 -9.122 -9.085 1.00 82.12 86 VAL A CA 1
ATOM 696 C C . VAL A 1 86 ? -0.535 -8.562 -10.504 1.00 82.12 86 VAL A C 1
ATOM 698 O O . VAL A 1 86 ? 0.503 -8.718 -11.142 1.00 82.12 86 VAL A O 1
ATOM 701 N N . VAL A 1 87 ? -1.568 -7.865 -10.984 1.00 84.44 87 VAL A N 1
ATOM 702 C CA . VAL A 1 87 ? -1.556 -7.234 -12.314 1.00 84.44 87 VAL A CA 1
ATOM 703 C C . VAL A 1 87 ? -0.412 -6.225 -12.429 1.00 84.44 87 VAL A C 1
ATOM 705 O O . VAL A 1 87 ? 0.336 -6.260 -13.404 1.00 84.44 87 VAL A O 1
ATOM 708 N N . PHE A 1 88 ? -0.218 -5.367 -11.424 1.00 80.62 88 PHE A N 1
ATOM 709 C CA . PHE A 1 88 ? 0.884 -4.405 -11.437 1.00 80.62 88 PHE A CA 1
ATOM 710 C C . PHE A 1 88 ? 2.261 -5.064 -11.373 1.00 80.62 88 PHE A C 1
ATOM 712 O O . PHE A 1 88 ? 3.172 -4.606 -12.059 1.00 80.62 88 PHE A O 1
ATOM 719 N N . LEU A 1 89 ? 2.421 -6.140 -10.597 1.00 77.00 89 LEU A N 1
ATOM 720 C CA . LEU A 1 89 ? 3.674 -6.896 -10.565 1.00 77.00 89 LEU A CA 1
ATOM 721 C C . LEU A 1 89 ? 3.998 -7.504 -11.935 1.00 77.00 89 LEU A C 1
ATOM 723 O O . LEU A 1 89 ? 5.138 -7.412 -12.385 1.00 77.00 89 LEU A O 1
ATOM 727 N N . ILE A 1 90 ? 3.001 -8.061 -12.631 1.00 82.69 90 ILE A N 1
ATOM 728 C CA . ILE A 1 90 ? 3.172 -8.577 -13.997 1.00 82.69 90 ILE A CA 1
ATOM 729 C C . ILE A 1 90 ? 3.583 -7.444 -14.945 1.00 82.69 90 ILE A C 1
ATOM 731 O O . ILE A 1 90 ? 4.554 -7.588 -15.686 1.00 82.69 90 ILE A O 1
ATOM 735 N N . LEU A 1 91 ? 2.899 -6.296 -14.887 1.00 80.94 91 LEU A N 1
ATOM 736 C CA . LEU A 1 91 ? 3.230 -5.141 -15.723 1.00 80.94 91 LEU A CA 1
ATOM 737 C C . LEU A 1 91 ? 4.643 -4.614 -15.453 1.00 80.94 91 LEU A C 1
ATOM 739 O O . LEU A 1 91 ? 5.358 -4.320 -16.402 1.00 80.94 91 LEU A O 1
ATOM 743 N N . MET A 1 92 ? 5.086 -4.552 -14.197 1.00 76.62 92 MET A N 1
ATOM 744 C CA . MET A 1 92 ? 6.457 -4.150 -13.854 1.00 76.62 92 MET A CA 1
ATOM 745 C C . MET A 1 92 ? 7.522 -5.096 -14.413 1.00 76.62 92 MET A C 1
ATOM 747 O O . MET A 1 92 ? 8.622 -4.655 -14.744 1.00 76.62 92 MET A O 1
ATOM 751 N N . VAL A 1 93 ? 7.216 -6.392 -14.519 1.00 77.19 93 VAL A N 1
ATOM 752 C CA . VAL A 1 93 ? 8.134 -7.381 -15.096 1.00 77.19 93 VAL A CA 1
ATOM 753 C C . VAL A 1 93 ? 8.202 -7.268 -16.618 1.00 77.19 93 VAL A C 1
ATOM 755 O O . VAL A 1 93 ? 9.291 -7.443 -17.162 1.00 77.19 93 VAL A O 1
ATOM 758 N N . VAL A 1 94 ? 7.078 -6.982 -17.282 1.00 79.38 94 VAL A N 1
ATOM 759 C CA . VAL A 1 94 ? 6.984 -6.850 -18.747 1.00 79.38 94 VAL A CA 1
ATOM 760 C C . VAL A 1 94 ? 7.543 -5.509 -19.230 1.00 79.38 94 VAL A C 1
ATOM 762 O O . VAL A 1 94 ? 8.315 -5.475 -20.182 1.00 79.38 94 VAL A O 1
ATOM 765 N N . PHE A 1 95 ? 7.191 -4.413 -18.556 1.00 71.12 95 PHE A N 1
ATOM 766 C CA . PHE A 1 95 ? 7.644 -3.057 -18.866 1.00 71.12 95 PHE A CA 1
ATOM 767 C C . PHE A 1 95 ? 8.894 -2.717 -18.047 1.00 71.12 95 PHE A C 1
ATOM 769 O O . PHE A 1 95 ? 8.849 -1.990 -17.047 1.00 71.12 95 PHE A O 1
ATOM 776 N N . ARG A 1 96 ? 10.016 -3.296 -18.476 1.00 65.25 96 ARG A N 1
ATOM 777 C CA . ARG A 1 96 ? 11.363 -2.877 -18.071 1.00 65.25 96 ARG A CA 1
ATOM 778 C C . ARG A 1 96 ? 11.890 -1.857 -19.093 1.00 65.25 96 ARG A C 1
ATOM 780 O O . ARG A 1 96 ? 11.530 -1.988 -20.262 1.00 65.25 96 ARG A O 1
ATOM 787 N N . PRO A 1 97 ? 12.660 -0.845 -18.657 1.00 59.38 97 PRO A N 1
ATOM 788 C CA .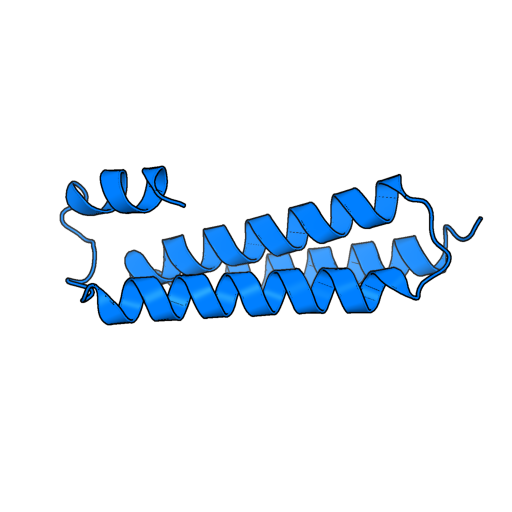 PRO A 1 97 ? 13.238 0.157 -19.546 1.00 59.38 97 PRO A CA 1
ATOM 789 C C . PRO A 1 97 ? 14.235 -0.455 -20.535 1.00 59.38 97 PRO A C 1
ATOM 791 O O . PRO A 1 97 ? 14.827 -1.512 -20.206 1.00 59.38 97 PRO A O 1
#